Protein AF-G2IJZ3-F1 (afdb_monomer_lite)

Structure (mmCIF, N/CA/C/O backbone):
data_AF-G2IJZ3-F1
#
_entry.id   AF-G2IJZ3-F1
#
loop_
_atom_site.group_PDB
_atom_site.id
_atom_site.type_symbol
_atom_site.label_atom_id
_atom_site.label_alt_id
_atom_site.label_comp_id
_atom_site.label_asym_id
_atom_site.label_entity_id
_atom_site.label_seq_id
_atom_site.pdbx_PDB_ins_code
_atom_site.Cartn_x
_atom_site.Cartn_y
_atom_site.Cartn_z
_atom_site.occupancy
_atom_site.B_iso_or_equiv
_atom_site.auth_seq_id
_atom_site.auth_comp_id
_atom_site.auth_asym_id
_atom_site.auth_atom_id
_atom_site.pdbx_PDB_model_num
ATOM 1 N N . MET A 1 1 ? -33.655 63.789 -11.653 1.00 42.78 1 MET A N 1
ATOM 2 C CA . MET A 1 1 ? -33.490 62.401 -12.133 1.00 42.78 1 MET A CA 1
ATOM 3 C C . MET A 1 1 ? -32.208 61.833 -11.537 1.00 42.78 1 MET A C 1
ATOM 5 O O . MET A 1 1 ? -31.139 62.271 -11.934 1.00 42.78 1 MET A O 1
ATOM 9 N N . SER A 1 2 ? -32.303 60.929 -10.559 1.00 44.56 2 SER A N 1
ATOM 10 C CA . SER A 1 2 ? -31.138 60.248 -9.967 1.00 44.56 2 SER A CA 1
ATOM 11 C C . SER A 1 2 ? -30.915 58.902 -10.668 1.00 44.56 2 SER A C 1
ATOM 13 O O . SER A 1 2 ? -31.874 58.132 -10.751 1.00 44.56 2 SER A O 1
ATOM 15 N N . PRO A 1 3 ? -29.710 58.582 -11.171 1.00 52.56 3 PRO A N 1
ATOM 16 C CA . PRO A 1 3 ? -29.410 57.243 -11.669 1.00 52.56 3 PRO A CA 1
ATOM 17 C C . PRO A 1 3 ? -29.253 56.268 -10.489 1.00 52.56 3 PRO A C 1
ATOM 19 O O . PRO A 1 3 ? -28.550 56.553 -9.521 1.00 52.56 3 PRO A O 1
ATOM 22 N N . GLY A 1 4 ? -29.985 55.152 -10.548 1.00 46.12 4 GLY A N 1
ATOM 23 C CA . GLY A 1 4 ? -30.098 54.159 -9.477 1.00 46.12 4 GLY A CA 1
ATOM 24 C C . GLY A 1 4 ? -28.825 53.331 -9.233 1.00 46.12 4 GLY A C 1
ATOM 25 O O . GLY A 1 4 ? -27.899 53.352 -10.043 1.00 46.12 4 GLY A O 1
ATOM 26 N N . PRO A 1 5 ? -28.763 52.590 -8.113 1.00 57.22 5 PRO A N 1
ATOM 27 C CA . PRO A 1 5 ? -27.561 51.874 -7.705 1.00 57.22 5 PRO A CA 1
ATOM 28 C C . PRO A 1 5 ? -27.301 50.626 -8.562 1.00 57.22 5 PRO A C 1
ATOM 30 O O . PRO A 1 5 ? -28.187 49.797 -8.780 1.00 57.22 5 PRO A O 1
ATOM 33 N N . CYS A 1 6 ? -26.047 50.465 -8.989 1.00 42.94 6 CYS A N 1
ATOM 34 C CA . CYS A 1 6 ? -25.535 49.261 -9.634 1.00 42.94 6 CYS A CA 1
ATOM 35 C C . CYS A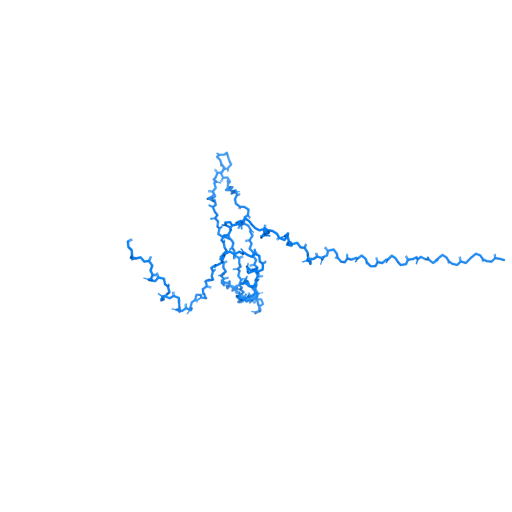 1 6 ? -25.651 48.063 -8.680 1.00 42.94 6 CYS A C 1
ATOM 37 O O . CYS A 1 6 ? -24.899 47.929 -7.713 1.00 42.94 6 CYS A O 1
ATOM 39 N N . ARG A 1 7 ? -26.600 47.172 -8.963 1.00 45.81 7 ARG A N 1
ATOM 40 C CA . ARG A 1 7 ? -26.757 45.884 -8.289 1.00 45.81 7 ARG A CA 1
ATOM 41 C C . ARG A 1 7 ? -25.656 44.950 -8.799 1.00 45.81 7 ARG A C 1
ATOM 43 O O . ARG A 1 7 ? -25.815 44.332 -9.846 1.00 45.81 7 ARG A O 1
ATOM 50 N N . TYR A 1 8 ? -24.527 44.871 -8.092 1.00 48.34 8 TYR A N 1
ATOM 51 C CA . TYR A 1 8 ? -23.536 43.822 -8.342 1.00 48.34 8 TYR A CA 1
ATOM 52 C C . TYR A 1 8 ? -24.197 42.467 -8.078 1.00 48.34 8 TYR A C 1
ATOM 54 O O . TYR A 1 8 ? -24.572 42.145 -6.949 1.00 48.34 8 TYR A O 1
ATOM 62 N N . GLY A 1 9 ? -24.405 41.703 -9.149 1.00 45.16 9 GLY A N 1
ATOM 63 C CA . GLY A 1 9 ? -24.895 40.337 -9.074 1.00 45.16 9 GLY A CA 1
ATOM 64 C C . GLY A 1 9 ? -23.912 39.486 -8.280 1.00 45.16 9 GLY A C 1
ATOM 65 O O . GLY A 1 9 ? -22.737 39.392 -8.625 1.00 45.16 9 GLY A O 1
ATOM 66 N N . HIS A 1 10 ? -24.400 38.857 -7.214 1.00 46.69 10 HIS A N 1
ATOM 67 C CA . HIS A 1 10 ? -23.721 37.725 -6.606 1.00 46.69 10 HIS A CA 1
ATOM 68 C C . HIS A 1 10 ? -23.595 36.630 -7.670 1.00 46.69 10 HIS A C 1
ATOM 70 O O . HIS A 1 10 ? -24.594 36.025 -8.062 1.00 46.69 10 HIS A O 1
ATOM 76 N N . ALA A 1 11 ? -22.373 36.386 -8.144 1.00 47.69 11 ALA A N 1
ATOM 77 C CA . ALA A 1 11 ? -22.061 35.180 -8.893 1.00 47.69 11 ALA A CA 1
ATOM 78 C C . ALA A 1 11 ? -22.456 33.960 -8.038 1.00 47.69 11 ALA A C 1
ATOM 80 O O . ALA A 1 11 ? -22.203 33.964 -6.824 1.00 47.69 11 ALA A O 1
ATOM 81 N N . PRO A 1 12 ? -23.087 32.924 -8.619 1.00 44.34 12 PRO A N 1
ATOM 82 C CA . PRO A 1 12 ? -23.374 31.713 -7.876 1.00 44.34 12 PRO A CA 1
ATOM 83 C C . PRO A 1 12 ? -22.057 31.139 -7.352 1.00 44.34 12 PRO A C 1
ATOM 85 O O . PRO A 1 12 ? -21.059 31.066 -8.072 1.00 44.34 12 PRO A O 1
ATOM 88 N N . ARG A 1 13 ? -22.073 30.788 -6.060 1.00 43.84 13 ARG A N 1
ATOM 89 C CA . ARG A 1 13 ? -21.025 30.043 -5.358 1.00 43.84 13 ARG A CA 1
ATOM 90 C C . ARG A 1 13 ? -20.479 28.980 -6.306 1.00 43.84 13 ARG A C 1
ATOM 92 O O . ARG A 1 13 ? -21.225 28.087 -6.697 1.00 43.84 13 ARG A O 1
ATOM 99 N N . GLN A 1 14 ? -19.205 29.115 -6.667 1.00 48.03 14 GLN A N 1
ATOM 100 C CA . GLN A 1 14 ? -18.465 28.098 -7.401 1.00 48.03 14 GLN A CA 1
ATOM 101 C C . GLN A 1 14 ? -18.764 26.744 -6.754 1.00 48.03 14 GLN A C 1
ATOM 103 O O . GLN A 1 14 ? -18.541 26.576 -5.550 1.00 48.03 14 GLN A O 1
ATOM 108 N N . SER A 1 15 ? -19.328 25.823 -7.540 1.00 46.72 15 SER A N 1
ATOM 109 C CA . SER A 1 15 ? -19.386 24.404 -7.209 1.00 46.72 15 SER A CA 1
ATOM 110 C C . SER A 1 15 ? -18.013 24.023 -6.677 1.00 46.72 15 SER A C 1
ATOM 112 O O . SER A 1 15 ? -17.002 24.296 -7.327 1.00 46.72 15 SER A O 1
ATOM 114 N N . ALA A 1 16 ? -17.964 23.542 -5.436 1.00 44.97 16 ALA A N 1
ATOM 115 C CA . ALA A 1 16 ? -16.709 23.209 -4.792 1.00 44.97 16 ALA A CA 1
ATOM 116 C C . ALA A 1 16 ? -15.928 22.293 -5.738 1.00 44.97 16 ALA A C 1
ATOM 118 O O . ALA A 1 16 ? -16.448 21.256 -6.126 1.00 44.97 16 ALA A O 1
ATOM 119 N N . ALA A 1 17 ? -14.688 22.654 -6.077 1.00 41.16 17 ALA A N 1
ATOM 120 C CA . ALA A 1 17 ? -13.792 21.913 -6.974 1.00 41.16 17 ALA A CA 1
ATOM 121 C C . ALA A 1 17 ? -13.480 20.458 -6.528 1.00 41.16 17 ALA A C 1
ATOM 123 O O . ALA A 1 17 ? -12.597 19.808 -7.074 1.00 41.16 17 ALA A O 1
ATOM 124 N N . ASN A 1 18 ? -14.192 19.950 -5.523 1.00 54.22 18 ASN A N 1
ATOM 125 C CA . ASN A 1 18 ? -14.129 18.611 -4.971 1.00 54.22 18 ASN A CA 1
ATOM 126 C C . ASN A 1 18 ? -15.441 17.854 -5.247 1.00 54.22 18 ASN A C 1
ATOM 128 O O . ASN A 1 18 ? -16.078 17.309 -4.343 1.00 54.22 18 ASN A O 1
ATOM 132 N N . ASP A 1 19 ? -15.857 17.809 -6.507 1.00 49.84 19 ASP A N 1
ATOM 133 C CA . ASP A 1 19 ? -16.859 16.852 -6.959 1.00 49.84 19 ASP A CA 1
ATOM 134 C C . ASP A 1 19 ? -16.176 15.494 -7.209 1.00 49.84 19 ASP A C 1
ATOM 136 O O . ASP A 1 19 ? -16.116 14.992 -8.326 1.00 49.84 19 ASP A O 1
ATOM 140 N N . ASN A 1 20 ? -15.697 14.834 -6.144 1.00 54.25 20 ASN A N 1
ATOM 141 C CA . ASN A 1 20 ? -15.227 13.432 -6.168 1.00 54.25 20 ASN A CA 1
ATOM 142 C C . ASN A 1 20 ? -16.369 12.422 -6.447 1.00 54.25 20 ASN A C 1
ATOM 144 O O . ASN A 1 20 ? -16.280 11.244 -6.100 1.00 54.25 20 ASN A O 1
ATOM 148 N N . ARG A 1 21 ? -17.490 12.882 -7.013 1.00 48.84 21 ARG A N 1
ATOM 149 C CA . ARG A 1 21 ? -18.757 12.150 -7.105 1.00 48.84 21 ARG A CA 1
ATOM 150 C C . ARG A 1 21 ? -18.952 11.368 -8.405 1.00 48.84 21 ARG A C 1
ATOM 152 O O . ARG A 1 21 ? -20.029 10.813 -8.576 1.00 48.84 21 ARG A O 1
ATOM 159 N N . GLY A 1 22 ? -17.972 11.280 -9.307 1.00 50.50 22 GLY A N 1
ATOM 160 C CA . GLY A 1 22 ? -18.291 10.765 -10.646 1.00 50.50 22 GLY A CA 1
ATOM 161 C C . GLY A 1 22 ? -17.167 10.228 -11.520 1.00 50.50 22 GLY A C 1
ATOM 162 O O . GLY A 1 22 ? -17.303 10.309 -12.733 1.00 50.50 22 GLY A O 1
ATOM 163 N N . ALA A 1 23 ? -16.091 9.663 -10.975 1.00 48.56 23 ALA A N 1
ATOM 164 C CA . ALA A 1 23 ? -15.065 9.027 -11.809 1.00 48.56 23 ALA A CA 1
ATOM 165 C C . ALA A 1 23 ? -14.967 7.521 -11.540 1.00 48.56 23 ALA A C 1
ATOM 167 O O . ALA A 1 23 ? -13.956 7.021 -11.059 1.00 48.56 23 ALA A O 1
ATOM 168 N N . HIS A 1 24 ? -16.039 6.799 -11.860 1.00 51.50 24 HIS A N 1
ATOM 169 C CA . HIS A 1 24 ? -15.907 5.418 -12.312 1.00 51.50 24 HIS A CA 1
ATOM 170 C C . HIS A 1 24 ? -16.385 5.418 -13.765 1.00 51.50 24 HIS A C 1
ATOM 172 O O . HIS A 1 24 ? -17.581 5.623 -13.989 1.00 51.50 24 HIS A O 1
ATOM 178 N N . PRO A 1 25 ? -15.509 5.242 -14.769 1.00 52.22 25 PRO A N 1
ATOM 179 C CA . PRO A 1 25 ? -16.003 4.854 -16.077 1.00 52.22 25 PRO A CA 1
ATOM 180 C C . PRO A 1 25 ? -16.784 3.552 -15.881 1.00 52.22 25 PRO A C 1
ATOM 182 O O . PRO A 1 25 ? -16.319 2.648 -15.188 1.00 52.22 25 PRO A O 1
ATOM 185 N N . ALA A 1 26 ? -17.973 3.448 -16.471 1.00 50.69 26 ALA A N 1
ATOM 186 C CA . ALA A 1 26 ? -18.883 2.310 -16.306 1.00 50.69 26 ALA A CA 1
ATOM 187 C C . ALA A 1 26 ? -18.322 0.955 -16.811 1.00 50.69 26 ALA A C 1
ATOM 189 O O . ALA A 1 26 ? -19.053 -0.029 -16.863 1.00 50.69 26 ALA A O 1
ATOM 190 N N . TRP A 1 27 ? -17.033 0.890 -17.167 1.00 53.66 27 TRP A N 1
ATOM 191 C CA . TRP A 1 27 ? -16.367 -0.262 -17.771 1.00 53.66 27 TRP A CA 1
ATOM 192 C C . TRP A 1 27 ? -15.034 -0.672 -17.125 1.00 53.66 27 TRP A C 1
ATOM 194 O O . TRP A 1 27 ? -14.373 -1.558 -17.660 1.00 53.66 27 TRP A O 1
ATOM 204 N N . GLY A 1 28 ? -14.617 -0.109 -15.985 1.00 58.47 28 GLY A N 1
ATOM 205 C CA . GLY A 1 28 ? -13.398 -0.613 -15.341 1.00 58.47 28 GLY A CA 1
ATOM 206 C C . GLY A 1 28 ? -12.961 0.111 -14.074 1.00 58.47 28 GLY A C 1
ATOM 207 O O . GLY A 1 28 ? -13.297 1.271 -13.847 1.00 58.47 28 GLY A O 1
ATOM 208 N N . SER A 1 29 ? -12.188 -0.604 -13.252 1.00 64.38 29 SER A N 1
ATOM 209 C CA . SER A 1 29 ? -11.399 -0.030 -12.160 1.00 64.38 29 SER A CA 1
ATOM 210 C C . SER A 1 29 ? -10.523 1.113 -12.677 1.00 64.38 29 SER A C 1
ATOM 212 O O . SER A 1 29 ? -10.008 1.044 -13.790 1.00 64.38 29 SER A O 1
ATOM 214 N N . THR A 1 30 ? -10.278 2.132 -11.851 1.00 74.00 30 THR A N 1
ATOM 215 C CA . THR A 1 30 ? -9.247 3.156 -12.113 1.00 74.00 30 THR A CA 1
ATOM 216 C C . THR A 1 30 ? -7.839 2.549 -12.223 1.00 74.00 30 THR A C 1
ATOM 218 O O . THR A 1 30 ? -6.921 3.184 -12.739 1.00 74.00 30 THR A O 1
ATOM 221 N N . PHE A 1 31 ? -7.654 1.322 -11.737 1.00 80.38 31 PHE A N 1
ATOM 222 C CA . PHE A 1 31 ? -6.368 0.645 -11.684 1.00 80.38 31 PHE A CA 1
ATOM 223 C C . PHE A 1 31 ? -6.237 -0.436 -12.765 1.00 80.38 31 PHE A C 1
ATOM 225 O O . PHE A 1 31 ? -7.246 -0.988 -13.211 1.00 80.38 31 PHE A O 1
ATOM 232 N N . PRO A 1 32 ? -4.996 -0.783 -13.157 1.00 80.88 32 PRO A N 1
ATOM 233 C CA . PRO A 1 32 ? -4.738 -1.927 -14.023 1.00 80.88 32 PRO A CA 1
ATOM 234 C C . PRO A 1 32 ? -5.409 -3.204 -13.484 1.00 80.88 32 PRO A C 1
ATOM 236 O O . PRO A 1 32 ? -5.396 -3.420 -12.269 1.00 80.88 32 PRO A O 1
ATOM 239 N N . PRO A 1 33 ? -5.965 -4.069 -14.351 1.00 76.25 33 PRO A N 1
ATOM 240 C CA . PRO A 1 33 ? -6.745 -5.241 -13.933 1.00 76.25 33 PRO A CA 1
ATOM 241 C C . PRO A 1 33 ? -5.936 -6.270 -13.130 1.00 76.25 33 PRO A C 1
ATOM 243 O O . PRO A 1 33 ? -6.489 -7.040 -12.355 1.00 76.25 33 PRO A O 1
ATOM 246 N N . ASP A 1 34 ? -4.619 -6.270 -13.294 1.00 79.75 34 ASP A N 1
ATOM 247 C CA . ASP A 1 34 ? -3.656 -7.138 -12.624 1.00 79.75 34 ASP A CA 1
ATOM 248 C C . ASP A 1 34 ? -3.110 -6.522 -11.317 1.00 79.75 34 ASP A C 1
ATOM 250 O O . ASP A 1 34 ? -2.141 -7.009 -10.742 1.00 79.75 34 ASP A O 1
ATOM 254 N N . ALA A 1 35 ? -3.650 -5.390 -10.852 1.00 84.19 35 ALA A N 1
ATOM 255 C CA . ALA A 1 35 ? -3.208 -4.740 -9.619 1.00 84.19 35 ALA A CA 1
ATOM 256 C C . ALA A 1 35 ? -3.660 -5.515 -8.368 1.00 84.19 35 ALA A C 1
ATOM 258 O O . ALA A 1 35 ? -4.825 -5.462 -7.981 1.00 84.19 35 ALA A O 1
ATOM 259 N N . HIS A 1 36 ? -2.718 -6.173 -7.689 1.00 86.50 36 HIS A N 1
ATOM 260 C CA . HIS A 1 36 ? -2.957 -6.829 -6.404 1.00 86.50 36 HIS A CA 1
ATOM 261 C C . HIS A 1 36 ? -2.748 -5.863 -5.237 1.00 86.50 36 HIS A C 1
ATOM 263 O O . HIS A 1 36 ? -1.756 -5.133 -5.178 1.00 86.50 36 HIS A O 1
ATOM 269 N N . THR A 1 37 ? -3.691 -5.855 -4.293 1.00 90.56 37 THR A N 1
ATOM 270 C CA . THR A 1 37 ? -3.632 -4.997 -3.105 1.00 90.56 37 THR A CA 1
ATOM 271 C C . THR A 1 37 ? -3.448 -5.796 -1.824 1.00 90.56 37 THR A C 1
ATOM 273 O O . THR A 1 37 ? -3.971 -6.894 -1.646 1.00 90.56 37 THR A O 1
ATOM 276 N N . ILE A 1 38 ? -2.707 -5.213 -0.893 1.00 92.75 38 ILE A N 1
ATOM 277 C CA . ILE A 1 38 ? -2.427 -5.757 0.426 1.00 92.75 38 ILE A CA 1
ATOM 278 C C . ILE A 1 38 ? -2.939 -4.747 1.445 1.00 92.75 38 ILE A C 1
ATOM 280 O O . ILE A 1 38 ? -2.487 -3.601 1.487 1.00 92.75 38 ILE A O 1
ATOM 284 N N . ILE A 1 39 ? -3.889 -5.180 2.263 1.00 92.62 39 ILE A N 1
ATOM 285 C CA . ILE A 1 39 ? -4.426 -4.424 3.386 1.00 92.62 39 ILE A CA 1
ATOM 286 C C . ILE A 1 39 ? -3.699 -4.908 4.631 1.00 92.62 39 ILE A C 1
ATOM 288 O O . ILE A 1 39 ? -3.802 -6.074 5.005 1.00 92.62 39 ILE A O 1
ATOM 292 N N . GLU A 1 40 ? -2.950 -4.024 5.272 1.00 92.56 40 GLU A N 1
ATOM 293 C CA . GLU A 1 40 ? -2.159 -4.369 6.443 1.00 92.56 40 GLU A CA 1
ATOM 294 C C . GLU A 1 40 ? -2.284 -3.320 7.546 1.00 92.56 40 GLU A C 1
ATOM 296 O O . GLU A 1 40 ? -2.435 -2.124 7.269 1.00 92.56 40 GLU A O 1
ATOM 301 N N . PRO A 1 41 ? -2.212 -3.746 8.810 1.00 91.25 41 PRO A N 1
ATOM 302 C CA . PRO A 1 41 ? -2.218 -2.816 9.915 1.00 91.25 41 PRO A CA 1
ATOM 303 C C . PRO A 1 41 ? -0.902 -2.043 10.016 1.00 91.25 41 PRO A C 1
ATOM 305 O O . PRO A 1 41 ? 0.188 -2.589 9.848 1.00 91.25 41 PRO A O 1
ATOM 308 N N . ILE A 1 42 ? -1.005 -0.764 10.363 1.00 89.25 42 ILE A N 1
ATOM 309 C CA . ILE A 1 42 ? 0.118 0.096 10.712 1.00 89.25 42 ILE A CA 1
ATOM 310 C C . ILE A 1 42 ? 0.042 0.409 12.199 1.00 89.25 42 ILE A C 1
ATOM 312 O O . ILE A 1 42 ? -0.890 1.078 12.652 1.00 89.25 42 ILE A O 1
ATOM 316 N N . ARG A 1 43 ? 1.099 0.038 12.928 1.00 81.25 43 ARG A N 1
ATOM 317 C CA . ARG A 1 43 ? 1.388 0.646 14.225 1.00 81.25 43 ARG A CA 1
ATOM 318 C C . ARG A 1 43 ? 2.224 1.892 14.056 1.00 81.25 43 ARG A C 1
ATOM 320 O O . ARG A 1 43 ? 3.420 1.821 13.783 1.00 81.25 43 ARG A O 1
ATOM 327 N N . LEU A 1 44 ? 1.594 3.036 14.276 1.00 81.25 44 LEU A N 1
ATOM 328 C CA . LEU A 1 44 ? 2.320 4.278 14.483 1.00 81.25 44 LEU A CA 1
ATOM 329 C C . LEU A 1 44 ? 2.607 4.402 15.979 1.00 81.25 44 LEU A C 1
ATOM 331 O O . LEU A 1 44 ? 1.721 4.720 16.772 1.00 81.25 44 LEU A O 1
ATOM 335 N N . LEU A 1 45 ? 3.844 4.091 16.361 1.00 79.81 45 LEU A N 1
ATOM 336 C CA . LEU A 1 45 ? 4.296 4.136 17.747 1.00 79.81 45 LEU A CA 1
ATOM 337 C C . LEU A 1 45 ? 5.005 5.464 18.039 1.00 79.81 45 LEU A C 1
ATOM 339 O O . LEU A 1 45 ? 5.715 5.998 17.190 1.00 79.81 45 LEU A O 1
ATOM 343 N N . GLY A 1 46 ? 4.816 5.982 19.250 1.00 78.94 46 GLY A N 1
ATOM 344 C CA . GLY A 1 46 ? 5.470 7.195 19.739 1.00 78.94 46 GLY A CA 1
ATOM 345 C C . GLY A 1 46 ? 4.506 8.114 20.484 1.00 78.94 46 GLY A C 1
ATOM 346 O O . GLY A 1 46 ? 3.315 8.179 20.174 1.00 78.94 46 GLY A O 1
ATOM 347 N N . ASP A 1 47 ? 5.025 8.852 21.463 1.00 80.88 47 ASP A N 1
ATOM 348 C CA . ASP A 1 47 ? 4.218 9.711 22.340 1.00 80.88 47 ASP A CA 1
ATOM 349 C C . ASP A 1 47 ? 3.505 10.841 21.594 1.00 80.88 47 ASP A C 1
ATOM 351 O O . ASP A 1 47 ? 2.393 11.223 21.952 1.00 80.88 47 ASP A O 1
ATOM 355 N N . ARG A 1 48 ? 4.102 11.325 20.498 1.00 85.56 48 ARG A N 1
ATOM 356 C CA . ARG A 1 48 ? 3.539 12.392 19.654 1.00 85.56 48 ARG A CA 1
ATOM 357 C C . ARG A 1 48 ? 2.496 11.903 18.650 1.00 85.56 48 ARG A C 1
ATOM 359 O O . ARG A 1 48 ? 1.877 12.723 17.977 1.00 85.56 48 ARG A O 1
ATOM 366 N N . VAL A 1 49 ? 2.288 10.590 18.528 1.00 83.88 49 VAL A N 1
ATOM 367 C CA . VAL A 1 4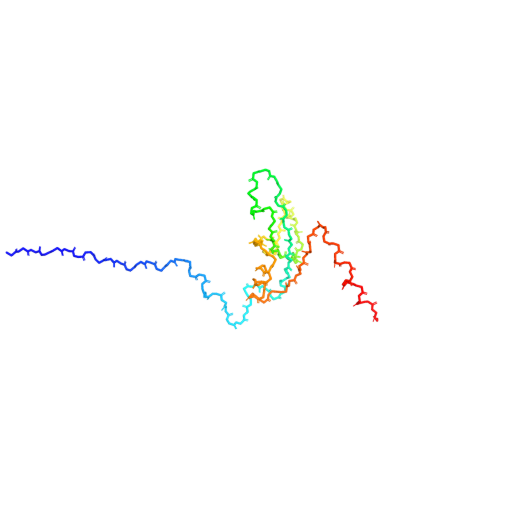9 ? 1.241 10.046 17.660 1.00 83.88 49 VAL A CA 1
ATOM 368 C C . VAL A 1 49 ? -0.092 10.099 18.414 1.00 83.88 49 VAL A C 1
ATOM 370 O O . VAL A 1 49 ? -0.236 9.427 19.448 1.00 83.88 49 VAL A O 1
ATOM 373 N N . PRO A 1 50 ? -1.093 10.856 17.919 1.00 82.44 50 PRO A N 1
ATOM 374 C CA . PRO A 1 50 ? -2.396 10.922 18.566 1.00 82.44 50 PRO A CA 1
ATOM 375 C C . PRO A 1 50 ? -3.029 9.532 18.597 1.00 82.44 50 PRO A C 1
ATOM 377 O O . PRO A 1 50 ? -2.902 8.758 17.649 1.00 82.44 50 PRO A O 1
ATOM 380 N N . ARG A 1 51 ? -3.743 9.215 19.683 1.00 77.56 51 ARG A N 1
ATOM 381 C CA . ARG A 1 51 ? -4.268 7.863 19.948 1.00 77.56 51 ARG A CA 1
ATOM 382 C C . ARG A 1 51 ? -5.088 7.288 18.787 1.00 77.56 51 ARG A C 1
ATOM 384 O O . ARG A 1 51 ? -4.948 6.11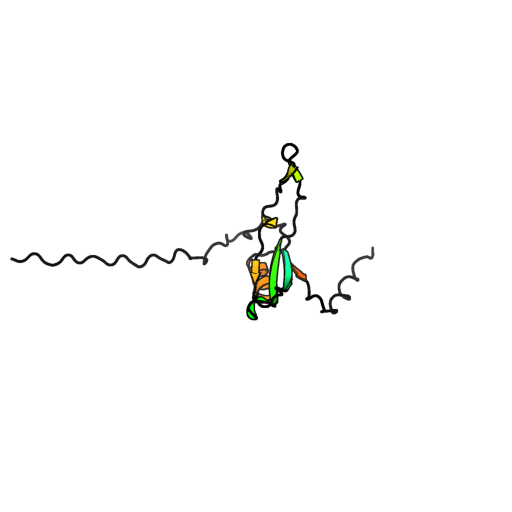4 18.481 1.00 77.56 51 ARG A O 1
ATOM 391 N N . LYS A 1 52 ? -5.851 8.134 18.087 1.00 80.25 52 LYS A N 1
ATOM 392 C CA . LYS A 1 52 ? -6.649 7.763 16.904 1.00 80.25 52 LYS A CA 1
ATOM 393 C C . LYS A 1 52 ? -5.813 7.275 15.708 1.00 80.25 52 LYS A C 1
ATOM 395 O O . LYS A 1 52 ? -6.334 6.562 14.865 1.00 80.25 52 LYS A O 1
ATOM 400 N N . LEU A 1 53 ? -4.543 7.670 15.609 1.00 79.56 53 LEU A N 1
ATOM 401 C CA . LEU A 1 53 ? -3.655 7.287 14.507 1.00 79.56 53 LEU A CA 1
ATOM 402 C C . LEU A 1 53 ? -2.774 6.071 14.832 1.00 79.56 53 LEU A C 1
ATOM 404 O O . LEU A 1 53 ? -2.053 5.619 13.942 1.00 79.56 53 LEU A O 1
ATOM 408 N N . ARG A 1 54 ? -2.809 5.562 16.073 1.00 81.12 54 ARG A N 1
ATOM 409 C CA . ARG A 1 54 ? -1.936 4.469 16.535 1.00 81.12 54 ARG A CA 1
ATOM 410 C C . ARG A 1 54 ? -2.267 3.128 15.883 1.00 81.12 54 ARG A C 1
ATOM 412 O O . ARG A 1 54 ? -1.337 2.400 15.546 1.00 81.12 54 ARG A O 1
ATOM 419 N N . ASP A 1 55 ? -3.552 2.871 15.653 1.00 83.06 55 ASP A N 1
ATOM 420 C CA . ASP A 1 55 ? -4.071 1.635 15.063 1.00 83.06 55 ASP A CA 1
ATOM 421 C C . ASP A 1 55 ? -4.765 1.955 13.736 1.00 83.06 55 ASP A C 1
ATOM 423 O O . ASP A 1 55 ? -5.984 2.086 13.653 1.00 83.06 55 ASP A O 1
ATOM 427 N N . GLN A 1 56 ? -3.963 2.162 12.693 1.00 89.56 56 GLN A N 1
ATOM 428 C CA . GLN A 1 56 ? -4.466 2.450 11.351 1.00 89.56 56 GLN A CA 1
ATOM 429 C C . GLN A 1 56 ? -4.293 1.257 10.428 1.00 89.56 56 GLN A C 1
ATOM 431 O O . GLN A 1 56 ? -3.495 0.360 10.677 1.00 89.56 56 GLN A O 1
ATOM 436 N N . TRP A 1 57 ? -5.009 1.294 9.316 1.00 91.94 57 TRP A N 1
ATOM 437 C CA . TRP A 1 57 ? -4.893 0.326 8.240 1.00 91.94 57 TRP A CA 1
ATOM 438 C C . TRP A 1 57 ? -4.302 1.002 7.013 1.00 91.94 57 TRP A C 1
ATOM 440 O O . TRP A 1 57 ? -4.599 2.161 6.721 1.00 91.94 57 TRP A O 1
ATOM 450 N N . ARG A 1 58 ? -3.451 0.288 6.284 1.00 93.62 58 ARG A N 1
ATOM 451 C CA . ARG A 1 58 ? -2.927 0.725 4.995 1.00 93.62 58 ARG A CA 1
ATOM 452 C C . ARG A 1 58 ? -3.268 -0.277 3.924 1.00 93.62 58 ARG A C 1
ATOM 454 O O . ARG A 1 58 ? -3.000 -1.459 4.074 1.00 93.62 58 ARG A O 1
ATOM 461 N N . LEU A 1 59 ? -3.779 0.242 2.821 1.00 94.06 59 LEU A N 1
ATOM 462 C CA . LEU A 1 59 ? -3.849 -0.460 1.554 1.00 94.06 59 LEU A CA 1
ATOM 463 C C . LEU A 1 59 ? -2.615 -0.060 0.746 1.00 94.06 59 LEU A C 1
ATOM 465 O O . LEU A 1 59 ? -2.384 1.127 0.494 1.00 94.06 59 LEU A O 1
ATOM 469 N N . ARG A 1 60 ? -1.814 -1.051 0.373 1.00 93.38 60 ARG A N 1
ATOM 470 C CA . ARG A 1 60 ? -0.647 -0.905 -0.495 1.00 93.38 60 ARG A CA 1
ATOM 471 C C . ARG A 1 60 ? -0.810 -1.815 -1.707 1.00 93.38 60 ARG A C 1
ATOM 473 O O . ARG A 1 60 ? -1.384 -2.890 -1.586 1.00 93.38 60 ARG A O 1
ATOM 480 N N . PHE A 1 61 ? -0.283 -1.404 -2.850 1.00 91.94 61 PHE A N 1
ATOM 481 C CA . PHE A 1 61 ? -0.204 -2.261 -4.026 1.00 91.94 61 PHE A CA 1
ATOM 482 C C . PHE A 1 61 ? 1.053 -3.135 -3.989 1.00 91.94 61 PHE A C 1
ATOM 484 O O . PHE A 1 61 ? 2.111 -2.713 -3.511 1.00 91.94 61 PHE A O 1
ATOM 491 N N . GLU A 1 62 ? 0.920 -4.366 -4.467 1.00 89.69 62 GLU A N 1
ATOM 492 C CA . GLU A 1 62 ? 2.053 -5.252 -4.693 1.00 89.69 62 GLU A CA 1
ATOM 493 C C . GLU A 1 62 ? 2.902 -4.720 -5.850 1.00 89.69 62 GLU A C 1
ATOM 495 O O . GLU A 1 62 ? 2.374 -4.319 -6.888 1.00 89.69 62 GLU A O 1
ATOM 500 N N . GLN A 1 63 ? 4.220 -4.690 -5.648 1.00 84.44 63 GLN A N 1
ATOM 501 C CA . GLN A 1 63 ? 5.152 -4.270 -6.684 1.00 84.44 63 GLN A CA 1
ATOM 502 C C . GLN A 1 63 ? 5.221 -5.351 -7.761 1.00 84.44 63 GLN A C 1
ATOM 504 O O . GLN A 1 63 ? 5.600 -6.483 -7.469 1.00 84.44 63 GLN A O 1
ATOM 509 N N . LYS A 1 64 ? 4.914 -4.989 -9.007 1.00 81.69 64 LYS A N 1
ATOM 510 C CA . LYS A 1 64 ? 4.962 -5.940 -10.133 1.00 81.69 64 LYS A CA 1
ATOM 511 C C . LYS A 1 64 ? 6.328 -6.033 -10.789 1.00 81.69 64 LYS A C 1
ATOM 513 O O . LYS A 1 64 ? 6.758 -7.107 -11.194 1.00 81.69 64 LYS A O 1
ATOM 518 N N . ALA A 1 65 ? 6.987 -4.888 -10.932 1.00 82.31 65 ALA A N 1
ATOM 519 C CA . ALA A 1 65 ? 8.270 -4.786 -11.607 1.00 82.31 65 ALA A CA 1
ATOM 520 C C . ALA A 1 65 ? 9.387 -4.579 -10.578 1.00 82.31 65 ALA A C 1
ATOM 522 O O . ALA A 1 65 ? 9.243 -3.714 -9.705 1.00 82.31 65 ALA A O 1
ATOM 523 N N . PRO A 1 66 ? 10.504 -5.324 -10.672 1.00 82.12 66 PRO A N 1
ATOM 524 C CA . PRO A 1 66 ? 11.650 -5.090 -9.811 1.00 82.12 66 PRO A CA 1
ATOM 525 C C . PRO A 1 66 ? 12.187 -3.675 -10.025 1.00 82.12 66 PRO A C 1
ATOM 527 O O . PRO A 1 66 ? 12.131 -3.119 -11.125 1.00 82.12 66 PRO A O 1
ATOM 530 N N . ALA A 1 67 ? 12.725 -3.097 -8.958 1.00 84.88 67 ALA A N 1
ATOM 531 C CA . ALA A 1 67 ? 13.480 -1.865 -9.076 1.00 84.88 67 ALA A CA 1
ATOM 532 C C . ALA A 1 67 ? 14.783 -2.133 -9.851 1.00 84.88 67 ALA A C 1
ATOM 534 O O . ALA A 1 67 ? 15.421 -3.169 -9.659 1.00 84.88 67 ALA A O 1
ATOM 535 N N . PHE A 1 68 ? 15.174 -1.206 -10.720 1.00 85.38 68 PHE A N 1
ATOM 536 C CA . PHE A 1 68 ? 16.385 -1.297 -11.532 1.00 85.38 68 PHE A CA 1
ATOM 537 C C . PHE A 1 68 ? 17.323 -0.136 -11.195 1.00 85.38 68 PHE A C 1
ATOM 539 O O . PHE A 1 68 ? 16.872 0.990 -10.989 1.00 85.38 68 PHE A O 1
ATOM 546 N N . ALA A 1 69 ? 18.626 -0.405 -11.122 1.00 89.06 69 ALA A N 1
ATOM 547 C CA . ALA A 1 69 ? 19.633 0.625 -10.895 1.00 89.06 69 ALA A CA 1
ATOM 548 C C . ALA A 1 69 ? 20.060 1.238 -12.231 1.00 89.06 69 ALA A C 1
ATOM 550 O O . ALA A 1 69 ? 20.502 0.523 -13.126 1.00 89.06 69 ALA A O 1
ATOM 551 N N . ASP A 1 70 ? 19.951 2.556 -12.355 1.00 88.12 70 ASP A N 1
ATOM 552 C CA . ASP A 1 70 ? 20.429 3.279 -13.526 1.00 88.12 70 ASP A CA 1
ATOM 553 C C . ASP A 1 70 ? 21.951 3.077 -13.703 1.00 88.12 70 ASP A C 1
ATOM 555 O O . ASP A 1 70 ? 22.709 3.329 -12.762 1.00 88.12 70 ASP A O 1
ATOM 559 N N . PRO A 1 71 ? 22.428 2.628 -14.881 1.00 90.69 71 PRO A N 1
ATOM 560 C CA . PRO A 1 71 ? 23.829 2.259 -15.083 1.00 90.69 71 PRO A CA 1
ATOM 561 C C . PRO A 1 71 ? 24.793 3.451 -15.044 1.00 90.69 71 PRO A C 1
ATOM 563 O O . PRO A 1 71 ? 25.988 3.249 -14.844 1.00 90.69 71 PRO A O 1
ATOM 566 N N . LEU A 1 72 ? 24.303 4.677 -15.247 1.00 92.56 72 LEU A N 1
ATOM 567 C CA . LEU A 1 72 ? 25.134 5.879 -15.275 1.00 92.56 72 LEU A CA 1
ATOM 568 C C . LEU A 1 72 ? 25.262 6.525 -13.888 1.00 92.56 72 LEU A C 1
ATOM 570 O O . LEU A 1 72 ? 26.342 6.958 -13.498 1.00 92.56 72 LEU A O 1
ATOM 574 N N . THR A 1 73 ? 24.157 6.609 -13.153 1.00 93.81 73 THR A N 1
ATOM 575 C CA . THR A 1 73 ? 24.042 7.349 -11.887 1.00 93.81 73 THR A CA 1
ATOM 576 C C . THR A 1 73 ? 23.993 6.444 -10.659 1.00 93.81 73 THR A C 1
ATOM 578 O O . THR A 1 73 ? 24.219 6.914 -9.544 1.00 93.81 73 THR A O 1
ATOM 581 N N . GLY A 1 74 ? 23.666 5.160 -10.828 1.00 92.69 74 GLY A N 1
ATOM 582 C CA . GLY A 1 74 ? 23.405 4.227 -9.732 1.00 92.69 74 GLY A CA 1
ATOM 583 C C . GLY A 1 74 ? 22.080 4.475 -9.001 1.00 92.69 74 GLY A C 1
ATOM 584 O O . GLY A 1 74 ? 21.822 3.846 -7.974 1.00 92.69 74 GLY A O 1
ATOM 585 N N . TRP A 1 75 ? 21.232 5.389 -9.484 1.00 92.94 75 TRP A N 1
ATOM 586 C CA . TRP A 1 75 ? 19.954 5.688 -8.839 1.00 92.94 75 TRP A CA 1
ATOM 587 C C . TRP A 1 75 ? 18.937 4.581 -9.102 1.00 92.94 75 TRP A C 1
ATOM 589 O O . TRP A 1 75 ? 18.859 4.019 -10.191 1.00 92.94 75 TRP A O 1
ATOM 599 N N . THR A 1 76 ? 18.134 4.258 -8.090 1.00 88.31 76 THR A N 1
ATOM 600 C CA . THR A 1 76 ? 17.095 3.232 -8.211 1.00 88.31 76 THR A CA 1
ATOM 601 C C . THR A 1 76 ? 15.870 3.806 -8.919 1.00 88.31 76 THR A C 1
ATOM 603 O O . THR A 1 76 ? 15.162 4.644 -8.364 1.00 88.31 76 THR A O 1
ATOM 606 N N . GLY A 1 77 ? 15.618 3.338 -10.138 1.00 81.50 77 GLY A N 1
ATOM 607 C CA . GLY A 1 77 ? 14.400 3.587 -10.899 1.00 81.50 77 GLY A CA 1
ATOM 608 C C . GLY A 1 77 ? 13.407 2.429 -10.784 1.00 81.50 77 GLY A C 1
ATOM 609 O O . GLY A 1 77 ? 13.757 1.298 -10.443 1.00 81.50 77 GLY A O 1
ATOM 610 N N . GLY A 1 78 ? 12.142 2.704 -11.087 1.00 82.75 78 GLY A N 1
ATOM 611 C CA . GLY A 1 78 ? 11.084 1.699 -11.145 1.00 82.75 78 GLY A CA 1
ATOM 612 C C . GLY A 1 78 ? 10.079 2.052 -12.235 1.00 82.75 78 GLY A C 1
ATOM 613 O O . GLY A 1 78 ? 9.809 3.228 -12.464 1.00 82.75 78 GLY A O 1
ATOM 614 N N . SER A 1 79 ? 9.535 1.038 -12.913 1.00 82.94 79 SER A N 1
ATOM 615 C CA . SER A 1 79 ? 8.509 1.234 -13.952 1.00 82.94 79 SER A CA 1
ATOM 616 C C . SER A 1 79 ? 7.079 1.099 -13.423 1.00 82.94 79 SER A C 1
ATOM 618 O O . SER A 1 79 ? 6.133 1.369 -14.158 1.00 82.94 79 SER A O 1
ATOM 620 N N . ASP A 1 80 ? 6.908 0.642 -12.181 1.00 85.56 80 ASP A N 1
ATOM 621 C CA . ASP A 1 80 ? 5.592 0.428 -11.587 1.00 85.56 80 ASP A CA 1
ATOM 622 C C . ASP A 1 80 ? 5.160 1.655 -10.762 1.00 85.56 80 ASP A C 1
ATOM 624 O O . ASP A 1 80 ? 5.719 1.898 -9.686 1.00 85.56 80 ASP A O 1
ATOM 628 N N . PRO A 1 81 ? 4.166 2.438 -11.224 1.00 85.44 81 PRO A N 1
ATOM 629 C CA . PRO A 1 81 ? 3.721 3.632 -10.511 1.00 85.44 81 PRO A CA 1
ATOM 630 C C . PRO A 1 81 ? 2.972 3.294 -9.214 1.00 85.44 81 PRO A C 1
ATOM 632 O O . PRO A 1 81 ? 2.935 4.113 -8.293 1.00 85.44 81 PRO A O 1
ATOM 635 N N . LEU A 1 82 ? 2.389 2.092 -9.109 1.00 87.94 82 LEU A N 1
ATOM 636 C CA . LEU A 1 82 ? 1.577 1.693 -7.957 1.00 87.94 82 LEU A CA 1
ATOM 637 C C . LEU A 1 82 ? 2.414 1.495 -6.687 1.00 87.94 82 LEU A C 1
ATOM 639 O O . LEU A 1 82 ? 1.884 1.614 -5.582 1.00 87.94 82 LEU A O 1
ATOM 643 N N . VAL A 1 83 ? 3.729 1.301 -6.827 1.00 87.38 83 VAL A N 1
ATOM 644 C CA . VAL A 1 83 ? 4.689 1.214 -5.711 1.00 87.38 83 VAL A CA 1
ATOM 645 C C . VAL A 1 83 ? 4.642 2.454 -4.819 1.00 87.38 83 VAL A C 1
ATOM 647 O O . VAL A 1 83 ? 4.849 2.355 -3.607 1.00 87.38 83 VAL A O 1
ATOM 650 N N . HIS A 1 84 ? 4.351 3.616 -5.404 1.00 87.31 84 HIS A N 1
ATOM 651 C CA . HIS A 1 84 ? 4.289 4.889 -4.691 1.00 87.31 84 HIS A CA 1
ATOM 652 C C . HIS A 1 84 ? 2.912 5.173 -4.076 1.00 87.31 84 HIS A C 1
ATOM 654 O O . HIS A 1 84 ? 2.779 6.094 -3.269 1.00 87.31 84 HIS A O 1
ATOM 660 N N . VAL A 1 85 ? 1.886 4.384 -4.414 1.00 89.88 85 VAL A N 1
ATOM 661 C CA . VAL A 1 85 ? 0.514 4.601 -3.953 1.00 89.88 85 VAL A CA 1
ATOM 662 C C . VAL A 1 85 ? 0.258 3.810 -2.669 1.00 89.88 85 VAL A C 1
ATOM 664 O O . VAL A 1 85 ? 0.264 2.580 -2.644 1.00 89.88 85 VAL A O 1
ATOM 667 N N . GLY A 1 86 ? -0.009 4.533 -1.581 1.00 91.38 86 GLY A N 1
ATOM 668 C CA . GLY A 1 86 ? -0.420 3.958 -0.303 1.00 91.38 86 GLY A CA 1
ATOM 669 C C . GLY A 1 86 ? -1.585 4.734 0.293 1.00 91.38 86 GLY A C 1
ATOM 670 O O . GLY A 1 86 ? -1.479 5.937 0.527 1.00 91.38 86 GLY A O 1
ATOM 671 N N . LEU A 1 87 ? -2.688 4.043 0.570 1.00 92.44 87 LEU A N 1
ATOM 672 C CA . LEU A 1 87 ? -3.891 4.640 1.148 1.00 92.44 87 LEU A CA 1
ATOM 673 C C . LEU A 1 87 ? -3.998 4.269 2.623 1.00 92.44 87 LEU A C 1
ATOM 675 O O . LEU A 1 87 ? -3.722 3.132 3.000 1.00 92.44 87 LEU A O 1
ATOM 679 N N . ARG A 1 88 ? -4.401 5.227 3.462 1.00 91.75 88 ARG A N 1
ATOM 680 C CA . ARG A 1 88 ? -4.600 5.021 4.901 1.00 91.75 88 ARG A CA 1
ATOM 681 C C . ARG A 1 88 ? -6.081 5.051 5.243 1.00 91.75 88 ARG A C 1
ATOM 683 O O . ARG A 1 88 ? -6.803 5.942 4.803 1.00 91.75 88 ARG A O 1
ATOM 690 N N . PHE A 1 89 ? -6.493 4.102 6.069 1.00 91.56 89 PHE A N 1
ATOM 691 C CA . PHE A 1 89 ? -7.861 3.913 6.522 1.00 91.56 89 PHE A CA 1
ATOM 692 C C . PHE A 1 89 ? -7.910 3.789 8.049 1.00 91.56 89 PHE A C 1
ATOM 694 O O . PHE A 1 89 ? -6.944 3.333 8.670 1.00 91.56 89 PHE A O 1
ATOM 701 N N . PRO A 1 90 ? -9.032 4.180 8.674 1.00 88.06 90 PRO A N 1
ATOM 702 C CA . PRO A 1 90 ?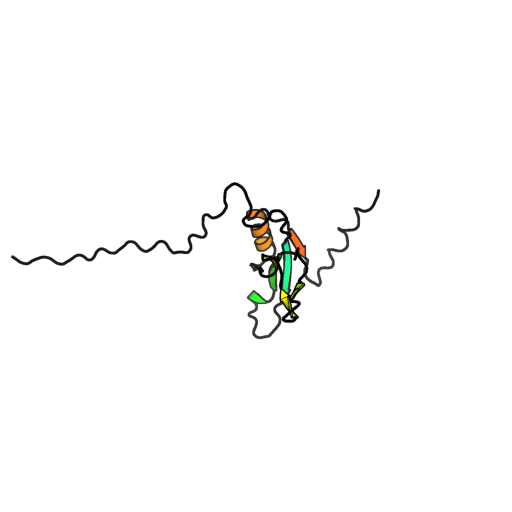 -9.214 4.030 10.114 1.00 88.06 90 PRO A CA 1
ATOM 703 C C . PRO A 1 90 ? -9.468 2.576 10.540 1.00 88.06 90 PRO A C 1
ATOM 705 O O . PRO A 1 90 ? -9.166 2.225 11.672 1.00 88.06 90 PRO A O 1
ATOM 708 N N . ASN A 1 91 ? -10.025 1.735 9.664 1.00 89.12 91 ASN A N 1
ATOM 709 C CA . ASN A 1 91 ? -10.365 0.339 9.947 1.00 89.12 91 ASN A CA 1
ATOM 710 C C . ASN A 1 91 ? -10.137 -0.553 8.711 1.00 89.12 91 ASN A C 1
ATOM 712 O O . ASN A 1 91 ? -9.924 -0.050 7.600 1.00 89.12 91 ASN A O 1
ATOM 716 N N . ALA A 1 92 ? -10.153 -1.873 8.917 1.00 88.81 92 ALA A N 1
ATOM 717 C CA . ALA A 1 92 ? -9.938 -2.843 7.846 1.00 88.81 92 ALA A CA 1
ATOM 718 C C . ALA A 1 92 ? -11.120 -2.846 6.868 1.00 88.81 92 ALA A C 1
ATOM 720 O O . ALA A 1 92 ? -10.924 -2.907 5.655 1.00 88.81 92 ALA A O 1
ATOM 721 N N . GLU A 1 93 ? -12.346 -2.716 7.383 1.00 89.88 93 GLU A N 1
ATOM 722 C CA . GLU A 1 93 ? -13.571 -2.776 6.588 1.00 89.88 93 GLU A CA 1
ATOM 723 C C . GLU A 1 93 ? -13.668 -1.620 5.586 1.00 89.88 93 GLU A C 1
ATOM 725 O O . GLU A 1 93 ? -14.112 -1.824 4.459 1.00 89.88 93 GLU A O 1
ATOM 730 N N . ALA A 1 94 ? -13.212 -0.412 5.937 1.00 90.62 94 ALA A N 1
ATOM 731 C CA . ALA A 1 94 ? -13.183 0.719 5.008 1.00 90.62 94 ALA A CA 1
ATOM 732 C C . ALA A 1 94 ? -12.170 0.506 3.879 1.00 90.62 94 ALA A C 1
ATOM 734 O O . ALA A 1 94 ? -12.445 0.896 2.742 1.00 90.62 94 ALA A O 1
ATOM 735 N N . ALA A 1 95 ? -11.028 -0.125 4.171 1.00 91.81 95 ALA A N 1
ATOM 736 C CA . ALA A 1 95 ? -10.057 -0.492 3.145 1.00 91.81 95 ALA A CA 1
ATOM 737 C C . ALA A 1 95 ? -10.649 -1.545 2.192 1.00 91.81 95 ALA A C 1
ATOM 739 O O . ALA A 1 95 ? -10.589 -1.376 0.976 1.00 91.81 95 ALA A O 1
ATOM 740 N N . VAL A 1 96 ? -11.310 -2.570 2.739 1.00 91.50 96 VAL A N 1
ATOM 741 C CA . VAL A 1 96 ? -12.016 -3.597 1.955 1.00 91.50 96 VAL A CA 1
ATOM 742 C C . VAL A 1 96 ? -13.127 -2.980 1.102 1.00 91.50 96 VAL A C 1
ATOM 744 O O . VAL A 1 96 ? -13.197 -3.239 -0.096 1.00 91.50 96 VAL A O 1
ATOM 747 N N . GLY A 1 97 ? -13.956 -2.104 1.671 1.00 90.88 97 GLY A N 1
ATOM 748 C CA . GLY A 1 97 ? -15.026 -1.421 0.942 1.00 90.88 97 GLY A CA 1
ATOM 749 C C . GLY A 1 97 ? -14.508 -0.518 -0.183 1.00 90.88 97 GLY A C 1
ATOM 750 O O . GLY A 1 97 ? -15.177 -0.354 -1.204 1.00 90.88 97 GLY A O 1
ATOM 751 N N . TYR A 1 98 ? -13.305 0.048 -0.035 1.00 89.75 98 TYR A N 1
ATOM 752 C CA . TYR A 1 98 ? -12.625 0.739 -1.128 1.00 89.75 98 TYR A CA 1
ATOM 753 C C . TYR A 1 98 ? -12.214 -0.239 -2.235 1.00 89.75 98 TYR A C 1
ATOM 755 O O . TYR A 1 98 ? -12.548 0.013 -3.392 1.00 89.75 98 TYR A O 1
ATOM 763 N N . CYS A 1 99 ? -11.567 -1.361 -1.897 1.00 88.56 99 CYS A N 1
ATOM 764 C CA . CYS A 1 99 ? -11.192 -2.385 -2.878 1.00 88.56 99 CYS A CA 1
ATOM 765 C C . CYS A 1 99 ? -12.406 -2.915 -3.643 1.00 88.56 99 CYS A C 1
ATOM 767 O O . CYS A 1 99 ? -12.369 -2.971 -4.867 1.00 88.56 99 CYS A O 1
ATOM 769 N N . MET A 1 100 ? -13.501 -3.222 -2.942 1.00 87.69 100 MET A N 1
ATOM 770 C CA . MET A 1 100 ? -14.747 -3.694 -3.551 1.00 87.69 100 MET A CA 1
ATOM 771 C C . MET A 1 100 ? -15.337 -2.668 -4.518 1.00 87.69 100 MET A C 1
ATOM 773 O O . MET A 1 100 ? -15.688 -3.013 -5.642 1.00 87.69 100 MET A O 1
ATOM 777 N N . ARG A 1 101 ? -15.391 -1.389 -4.122 1.00 85.75 101 ARG A N 1
ATOM 778 C CA . ARG A 1 101 ? -15.887 -0.312 -4.992 1.00 85.75 101 ARG A CA 1
ATOM 779 C C . ARG A 1 101 ? -15.010 -0.104 -6.229 1.00 85.75 101 ARG A C 1
ATOM 781 O O . ARG A 1 101 ? -15.511 0.325 -7.260 1.00 85.75 101 ARG A O 1
ATOM 788 N N . GLN A 1 102 ? -13.712 -0.373 -6.117 1.00 83.75 102 GLN A N 1
ATOM 789 C CA . GLN A 1 102 ? -12.770 -0.276 -7.230 1.00 83.75 102 GLN A CA 1
ATOM 790 C C . GLN A 1 102 ? -12.620 -1.587 -8.012 1.00 83.75 102 GLN A C 1
ATOM 792 O O . GLN A 1 102 ? -11.920 -1.587 -9.014 1.00 83.75 102 GLN A O 1
ATOM 797 N N . GLY A 1 103 ? -13.225 -2.699 -7.585 1.00 84.38 103 GLY A N 1
ATOM 798 C CA . GLY A 1 103 ? -13.020 -4.008 -8.215 1.00 84.38 103 GLY A CA 1
ATOM 799 C C . GLY A 1 103 ? -11.577 -4.526 -8.122 1.00 84.38 103 GLY A C 1
ATOM 800 O O . GLY A 1 103 ? -11.116 -5.207 -9.031 1.00 84.38 103 GLY A O 1
ATOM 801 N N . LEU A 1 104 ? -10.846 -4.173 -7.059 1.00 86.81 104 LEU A N 1
ATOM 802 C CA . LEU A 1 104 ? -9.450 -4.572 -6.857 1.00 86.81 104 LEU A CA 1
ATOM 803 C C . LEU A 1 104 ? -9.353 -5.912 -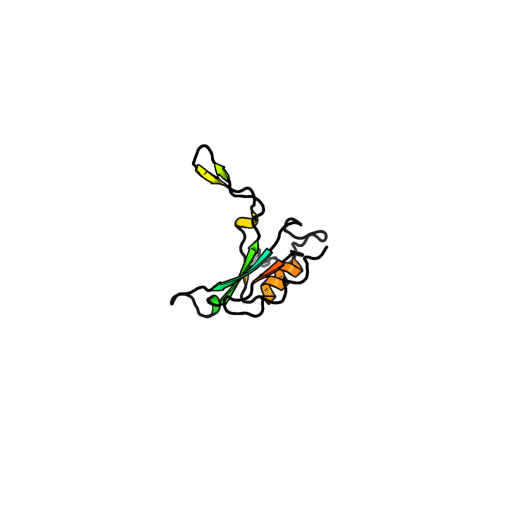6.111 1.00 86.81 104 LEU A C 1
ATOM 805 O O . LEU A 1 104 ? -9.964 -6.034 -5.044 1.00 86.81 104 LEU A O 1
ATOM 809 N N . PRO A 1 105 ? -8.544 -6.883 -6.576 1.00 88.00 105 PRO A N 1
ATOM 810 C CA . PRO A 1 105 ? -8.214 -8.062 -5.782 1.00 88.00 105 PRO A CA 1
ATOM 811 C C . PRO A 1 105 ? -7.382 -7.657 -4.556 1.00 88.00 105 PRO A C 1
ATOM 813 O O . PRO A 1 105 ? -6.432 -6.870 -4.657 1.00 88.00 105 PRO A O 1
ATOM 816 N N . TYR A 1 106 ? -7.743 -8.179 -3.381 1.00 89.88 106 TYR A N 1
ATOM 817 C CA . TYR A 1 106 ? -7.139 -7.773 -2.113 1.00 89.88 106 TYR A CA 1
ATOM 818 C C . TYR A 1 106 ? -6.833 -8.944 -1.177 1.00 89.88 106 TYR A C 1
ATOM 820 O O . TYR A 1 106 ? -7.581 -9.915 -1.101 1.00 89.88 106 TYR A O 1
ATOM 828 N N . THR A 1 107 ? -5.761 -8.788 -0.401 1.00 91.94 107 THR A N 1
ATOM 829 C CA . THR A 1 107 ? -5.356 -9.697 0.677 1.00 91.94 107 THR A CA 1
ATOM 830 C C . THR A 1 107 ? -5.286 -8.924 1.987 1.00 91.94 107 THR A C 1
ATOM 832 O O . THR A 1 107 ? -4.615 -7.895 2.062 1.00 91.94 107 THR A O 1
ATOM 835 N N . VAL A 1 108 ? -5.946 -9.417 3.037 1.00 92.00 108 VAL A N 1
ATOM 836 C CA . VAL A 1 108 ? -5.926 -8.789 4.369 1.00 92.00 108 VAL A CA 1
ATOM 837 C C . VAL A 1 108 ? -4.925 -9.507 5.270 1.00 92.00 108 VAL A C 1
ATOM 839 O O . VAL A 1 108 ? -5.014 -10.714 5.490 1.00 92.00 108 VAL A O 1
ATOM 842 N N . ARG A 1 109 ? -3.968 -8.758 5.818 1.00 90.81 109 ARG A N 1
ATOM 843 C CA . ARG A 1 109 ? -3.039 -9.235 6.847 1.00 90.81 109 ARG A CA 1
ATOM 844 C C . ARG A 1 109 ? -3.642 -8.991 8.224 1.00 90.81 109 ARG A C 1
ATOM 846 O O . ARG A 1 109 ? -4.125 -7.892 8.496 1.00 90.81 109 ARG A O 1
ATOM 853 N N . ALA A 1 110 ? -3.601 -9.996 9.092 1.00 85.31 110 ALA A N 1
ATOM 854 C CA . ALA A 1 110 ? -4.022 -9.824 10.472 1.00 85.31 110 ALA A CA 1
ATOM 855 C C . ALA A 1 110 ? -2.993 -9.007 11.256 1.00 85.31 110 ALA A C 1
ATOM 857 O O . ALA A 1 110 ? -1.847 -8.805 10.839 1.00 85.31 110 ALA A O 1
ATOM 858 N N . TRP A 1 111 ? -3.421 -8.526 12.417 1.00 79.44 111 TRP A N 1
ATOM 859 C CA . TRP A 1 111 ? -2.541 -7.819 13.328 1.00 79.44 111 TRP A CA 1
ATOM 860 C C . TRP A 1 111 ? -1.426 -8.739 13.842 1.00 79.44 111 TRP A C 1
ATOM 862 O O . TRP A 1 111 ? -1.715 -9.882 14.197 1.00 79.44 111 TRP A O 1
ATOM 872 N N . PRO A 1 112 ? -0.165 -8.276 13.943 1.00 67.44 112 PRO A N 1
ATOM 873 C CA . PRO A 1 112 ? 0.906 -9.056 14.558 1.00 67.44 112 PRO A CA 1
ATOM 874 C C . PRO A 1 112 ? 0.564 -9.331 16.033 1.00 67.44 112 PRO A C 1
ATOM 876 O O . PRO A 1 112 ? 0.677 -8.450 16.888 1.00 67.44 112 PRO A O 1
ATOM 879 N N . GLY A 1 113 ? 0.082 -10.545 16.307 1.00 68.25 113 GLY A N 1
ATOM 880 C CA . GLY A 1 113 ? -0.472 -10.978 17.596 1.00 68.25 113 GLY A CA 1
ATOM 881 C C . GLY A 1 113 ? -1.781 -11.767 17.467 1.00 68.25 113 GLY A C 1
ATOM 882 O O . GLY A 1 113 ? -2.117 -12.537 18.363 1.00 68.25 113 GLY A O 1
ATOM 883 N N . ASP A 1 114 ? -2.474 -11.637 16.336 1.00 66.81 114 ASP A N 1
ATOM 884 C CA . ASP A 1 114 ? -3.619 -12.466 15.977 1.00 66.81 114 ASP A CA 1
ATOM 885 C C . ASP A 1 114 ? -3.114 -13.800 15.399 1.00 66.81 114 ASP A C 1
ATOM 887 O O . ASP A 1 114 ? -2.666 -13.900 14.257 1.00 66.81 114 ASP A O 1
ATOM 891 N N . HIS A 1 115 ? -3.091 -14.840 16.229 1.00 60.25 115 HIS A N 1
ATOM 892 C CA . HIS A 1 115 ? -2.594 -16.172 15.861 1.00 60.25 115 HIS A CA 1
ATOM 893 C C . HIS A 1 115 ? -3.611 -17.001 15.054 1.00 60.25 115 HIS A C 1
ATOM 895 O O . HIS A 1 115 ? -3.354 -18.169 14.759 1.00 60.25 115 HIS A O 1
ATOM 901 N N . ASN A 1 116 ? -4.749 -16.415 14.674 1.00 59.03 116 ASN A N 1
ATOM 902 C CA . ASN A 1 116 ? -5.863 -17.109 14.035 1.00 59.03 116 ASN A CA 1
ATOM 903 C C . ASN A 1 116 ? -5.682 -17.310 12.511 1.00 59.03 116 ASN A C 1
ATOM 905 O O . ASN A 1 116 ? -6.607 -17.736 11.829 1.00 59.03 116 ASN A O 1
ATOM 909 N N . GLN A 1 117 ? -4.497 -17.026 11.952 1.00 53.88 117 GLN A N 1
ATOM 910 C CA . GLN A 1 117 ? -4.207 -17.160 10.512 1.00 53.88 117 GLN A CA 1
ATOM 911 C C . GLN A 1 117 ? -3.545 -18.488 10.095 1.00 53.88 117 GLN A C 1
ATOM 913 O O . GLN A 1 117 ? -3.335 -18.719 8.906 1.00 53.88 117 GLN A O 1
ATOM 918 N N . ARG A 1 118 ? -3.181 -19.371 11.036 1.00 48.97 118 ARG A N 1
ATOM 919 C CA . ARG A 1 118 ? -2.348 -20.557 10.735 1.00 48.97 118 ARG A CA 1
ATOM 920 C C . ARG A 1 118 ? -3.083 -21.733 10.080 1.00 48.97 118 ARG A C 1
ATOM 922 O O . ARG A 1 118 ? -2.419 -22.610 9.541 1.00 48.97 118 ARG A O 1
ATOM 929 N N . HIS A 1 119 ? -4.412 -21.746 10.084 1.00 45.12 119 HIS A N 1
ATOM 930 C CA . HIS A 1 119 ? -5.218 -22.906 9.665 1.00 45.12 119 HIS A CA 1
ATOM 931 C C . HIS A 1 119 ? -5.827 -22.806 8.260 1.00 45.12 119 HIS A C 1
ATOM 933 O O . HIS A 1 119 ? -6.482 -23.746 7.832 1.00 45.12 119 HIS A O 1
ATOM 939 N N . ILE A 1 120 ? -5.615 -21.710 7.520 1.00 51.75 120 ILE A N 1
ATOM 940 C CA . ILE A 1 120 ? -6.319 -21.481 6.238 1.00 51.75 120 ILE A CA 1
ATOM 941 C C . ILE A 1 120 ? -5.505 -21.802 4.972 1.00 51.75 120 ILE A C 1
ATOM 943 O O . ILE A 1 120 ? -6.074 -21.829 3.887 1.00 51.75 120 ILE A O 1
ATOM 947 N N . ASN A 1 121 ? -4.197 -22.071 5.080 1.00 41.22 121 ASN A N 1
ATOM 948 C CA . ASN A 1 121 ? -3.312 -22.208 3.908 1.00 41.22 121 ASN A CA 1
ATOM 949 C C . ASN A 1 121 ? -2.807 -23.643 3.640 1.00 41.22 121 ASN A C 1
ATOM 951 O O . ASN A 1 121 ? -1.924 -23.820 2.803 1.00 41.22 121 ASN A O 1
ATOM 955 N N . SER A 1 122 ? -3.315 -24.673 4.330 1.00 39.94 122 SER A N 1
ATOM 956 C CA . SER A 1 122 ? -2.828 -26.060 4.178 1.00 39.94 122 SER A CA 1
ATOM 957 C C . SER A 1 122 ? -3.616 -26.937 3.196 1.00 39.94 122 SER A C 1
ATOM 959 O O . SER A 1 122 ? -3.184 -28.054 2.925 1.00 39.94 122 SER A O 1
ATOM 961 N N . GLU A 1 123 ? -4.713 -26.459 2.606 1.00 43.25 123 GLU A N 1
ATOM 962 C CA . GLU A 1 123 ? -5.605 -27.299 1.790 1.00 43.25 123 GLU A CA 1
ATOM 963 C C . GLU A 1 123 ? -5.569 -26.891 0.308 1.00 43.25 123 GLU A C 1
ATOM 965 O O . GLU A 1 123 ? -6.494 -26.297 -0.233 1.00 43.25 123 GLU A O 1
ATOM 970 N N . GLY A 1 124 ? -4.436 -27.146 -0.357 1.00 44.53 124 GLY A N 1
ATOM 971 C CA . GLY A 1 124 ? -4.273 -26.772 -1.768 1.00 44.53 124 GLY A CA 1
ATOM 972 C C . GLY A 1 124 ? -3.047 -27.323 -2.497 1.00 44.53 124 GLY A C 1
ATOM 973 O O . GLY A 1 124 ? -2.703 -26.815 -3.560 1.00 44.53 124 GLY A O 1
ATOM 974 N N . ARG A 1 125 ? -2.366 -28.349 -1.967 1.00 43.09 125 ARG A N 1
ATOM 975 C CA . ARG A 1 125 ? -1.286 -29.046 -2.688 1.00 43.09 125 ARG A CA 1
ATOM 976 C C . ARG A 1 125 ? -1.512 -30.553 -2.653 1.00 43.09 125 ARG A C 1
ATOM 978 O O . ARG A 1 125 ? -0.908 -31.272 -1.865 1.00 43.09 125 ARG A O 1
ATOM 985 N N . SER A 1 126 ? -2.420 -31.020 -3.499 1.00 37.53 126 SER A N 1
ATOM 986 C CA . SER A 1 126 ? -2.549 -32.434 -3.862 1.00 37.53 126 SER A CA 1
ATOM 987 C C . SER A 1 126 ? -3.197 -32.564 -5.237 1.00 37.53 126 SER A C 1
ATOM 989 O O . SER A 1 126 ? -4.411 -32.713 -5.339 1.00 37.53 126 SER A O 1
ATOM 991 N N . ARG A 1 127 ? -2.381 -32.497 -6.293 1.00 39.19 127 ARG A N 1
ATOM 992 C CA . ARG A 1 127 ? -2.309 -33.530 -7.335 1.00 39.19 127 ARG A CA 1
ATOM 993 C C . ARG A 1 127 ? -1.114 -33.306 -8.247 1.00 39.19 127 ARG A C 1
ATOM 995 O O . ARG A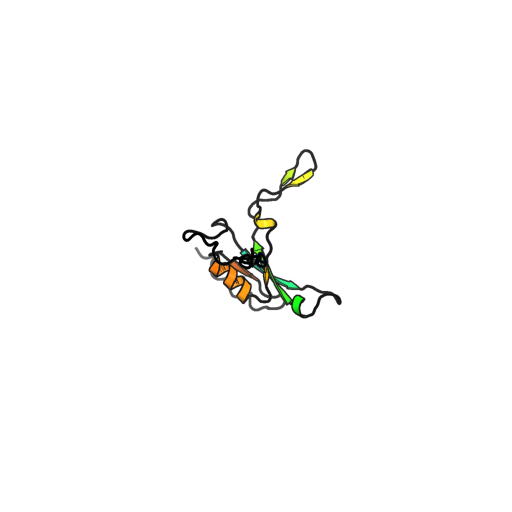 1 127 ? -0.785 -32.125 -8.483 1.00 39.19 127 ARG A O 1
#

Radius of gyration: 24.05 Å; chains: 1; bounding box: 59×96×40 Å

Sequence (127 aa):
MSPGPCRYGHAPRQSAANDNRGAHPAWGSTFPPDAHTIIEPIRLLGDRVPRKLRDQWRLRFEQKAPAFADPLTGWTGGSDPLVHVGLRFPNAEAAVGYCMRQGLPYTVRAWPGDHNQRHINSEGRSR

Secondary structure (DSSP, 8-state):
-PPPP-----------S--TT----TT--SS-TT--EEEEEEE--STTS-GGGSEEEEEEEPP-S--EE-TTT--EE-S-GGGG-EEEESSHHHHHHHHHHHT--EEEPPPTT--TTTTSSSS----

pLDDT: mean 73.69, std 18.73, range [37.53, 94.06]

Foldseek 3Di:
DDDDDDDDDDDPDPPPPPCVPDPDDPPAFPDDQPWEKEKEWDQPDDPPQPPQRRTKIKIATDQDWDWDQDPPPRDTDHPDPSNPDMDIGSDRVVVVVVCVVRVHHYDYDDDPVPPVPPPPPPPDDDD